Protein AF-A0A1A6HFG8-F1 (afdb_monomer)

Structure (mmCIF, N/CA/C/O backbone):
data_AF-A0A1A6HFG8-F1
#
_entry.id   AF-A0A1A6HFG8-F1
#
loop_
_atom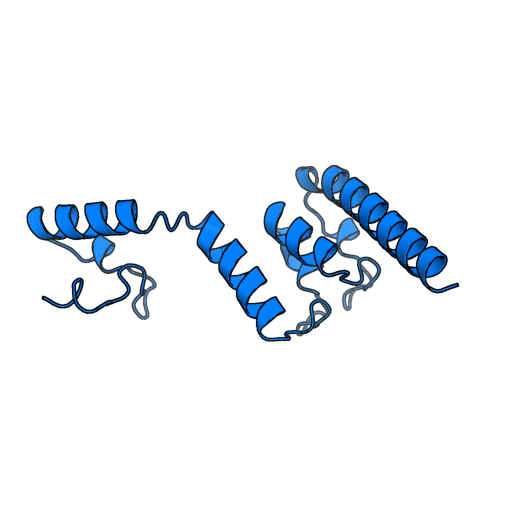_site.group_PDB
_atom_site.id
_atom_site.type_symbol
_atom_site.label_atom_id
_atom_site.label_alt_id
_atom_site.label_comp_id
_atom_site.label_asym_id
_atom_site.label_entity_id
_atom_site.label_seq_id
_atom_site.pdbx_PDB_ins_code
_atom_site.Cartn_x
_atom_site.Cartn_y
_atom_site.Cartn_z
_atom_site.occupancy
_atom_site.B_iso_or_equiv
_atom_site.auth_seq_id
_atom_site.auth_comp_id
_atom_site.auth_asym_id
_atom_site.auth_atom_id
_atom_site.pdbx_PDB_model_num
ATOM 1 N N . PHE A 1 1 ? -37.025 15.166 11.735 1.00 57.53 1 PHE A N 1
ATOM 2 C CA . PHE A 1 1 ? -37.555 13.895 12.287 1.00 57.53 1 PHE A CA 1
ATOM 3 C C . PHE A 1 1 ? -36.819 12.645 11.763 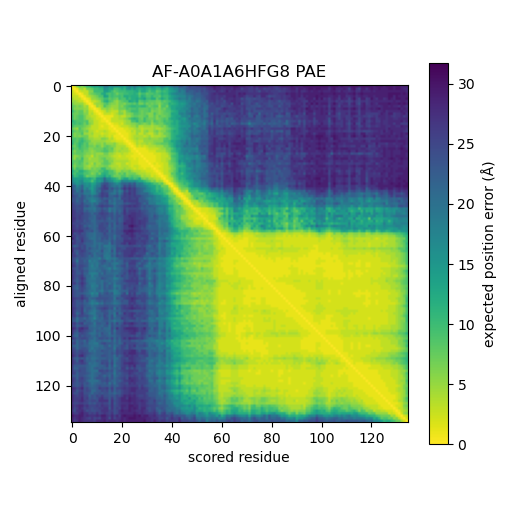1.00 57.53 1 PHE A C 1
ATOM 5 O O . PHE A 1 1 ? -36.884 11.628 12.434 1.00 57.53 1 PHE A O 1
ATOM 12 N N . LEU A 1 2 ? -36.062 12.698 10.649 1.00 52.91 2 LEU A N 1
ATOM 13 C CA . LEU A 1 2 ? -35.234 11.568 10.162 1.00 52.91 2 LEU A CA 1
ATOM 14 C C . LEU A 1 2 ? -33.803 11.542 10.739 1.00 52.91 2 LEU A C 1
ATOM 16 O O . LEU A 1 2 ? -33.298 10.481 11.085 1.00 52.91 2 LEU A O 1
ATOM 20 N N . ILE A 1 3 ? -33.182 12.709 10.930 1.00 53.28 3 ILE A N 1
ATOM 21 C CA . ILE A 1 3 ? -31.821 12.838 11.488 1.00 53.28 3 ILE A CA 1
ATOM 22 C C . ILE A 1 3 ? -31.730 12.249 12.910 1.00 53.28 3 ILE A C 1
ATOM 24 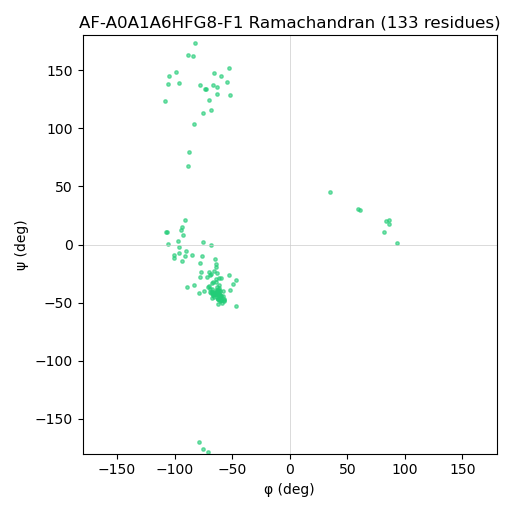O O . ILE A 1 3 ? -30.869 11.424 13.191 1.00 53.28 3 ILE A O 1
ATOM 28 N N . GLY A 1 4 ? -32.699 12.555 13.782 1.00 53.03 4 GLY A N 1
ATOM 29 C CA . GLY A 1 4 ? -32.781 11.991 15.140 1.00 53.03 4 GLY A CA 1
ATOM 30 C C . GLY A 1 4 ? -33.099 10.488 15.215 1.00 53.03 4 GLY A C 1
ATOM 31 O O . GLY A 1 4 ? -33.198 9.951 16.313 1.00 53.03 4 GLY A O 1
ATOM 32 N N . GLN A 1 5 ? -33.283 9.819 14.072 1.00 57.06 5 GLN A N 1
ATOM 33 C CA . GLN A 1 5 ? -33.468 8.367 13.950 1.00 57.06 5 GLN A CA 1
ATOM 34 C C . GLN A 1 5 ? -32.222 7.673 13.360 1.00 57.06 5 GLN A C 1
ATOM 36 O O . GLN A 1 5 ? -32.287 6.498 13.010 1.00 57.06 5 GLN A O 1
ATOM 41 N N . GLY A 1 6 ? -31.087 8.379 13.247 1.00 52.81 6 GLY A N 1
ATOM 42 C CA . GLY A 1 6 ? -29.825 7.822 12.748 1.00 52.81 6 GLY A CA 1
ATOM 43 C C . GLY A 1 6 ? -29.665 7.864 11.226 1.00 52.81 6 GLY A C 1
ATOM 44 O O . GLY A 1 6 ? -28.886 7.090 10.675 1.00 52.81 6 GLY A O 1
ATOM 45 N N . ALA A 1 7 ? -30.402 8.736 10.530 1.00 60.66 7 ALA A N 1
ATOM 46 C CA . ALA A 1 7 ? -30.200 8.944 9.098 1.00 60.66 7 ALA A CA 1
ATOM 47 C C . ALA A 1 7 ? -28.789 9.500 8.821 1.00 60.66 7 ALA A C 1
ATOM 49 O O . ALA A 1 7 ? -28.372 10.482 9.435 1.00 60.66 7 ALA A O 1
ATOM 50 N N . HIS A 1 8 ? -28.063 8.867 7.895 1.00 58.88 8 HIS A N 1
ATOM 51 C CA . HIS A 1 8 ? -26.700 9.251 7.529 1.00 58.88 8 HIS A CA 1
ATOM 52 C C . HIS A 1 8 ? -26.721 10.520 6.664 1.00 58.88 8 HIS A C 1
ATOM 54 O O . HIS A 1 8 ? -27.211 10.493 5.537 1.00 58.88 8 HIS A O 1
ATOM 60 N N . VAL A 1 9 ? -26.195 11.628 7.190 1.00 62.97 9 VAL A N 1
ATOM 61 C CA . VAL A 1 9 ? -26.223 12.948 6.528 1.00 62.97 9 VAL A CA 1
ATOM 62 C C . VAL A 1 9 ? -25.177 13.106 5.421 1.00 62.97 9 VAL A C 1
ATOM 64 O O . VAL A 1 9 ? -25.337 13.973 4.575 1.00 62.97 9 VAL A O 1
ATOM 67 N N . GLY A 1 10 ? -24.163 12.234 5.363 1.00 62.81 10 GLY A N 1
ATOM 68 C CA . GLY A 1 10 ? -23.168 12.200 4.279 1.00 62.81 10 GLY A CA 1
ATOM 69 C C . GLY A 1 10 ? -23.491 11.239 3.125 1.00 62.81 10 GLY A C 1
ATOM 70 O O . GLY A 1 10 ? -22.588 10.841 2.400 1.00 62.81 10 GLY A O 1
ATOM 71 N N . ALA A 1 11 ? -24.729 10.751 3.005 1.00 63.84 11 ALA A N 1
ATOM 72 C CA . ALA A 1 11 ? -25.098 9.871 1.892 1.00 63.84 11 ALA A CA 1
ATOM 73 C C . ALA A 1 11 ? -25.214 10.679 0.591 1.00 63.84 11 ALA A C 1
ATOM 75 O O . ALA A 1 11 ? -25.863 11.714 0.596 1.00 63.84 11 ALA A O 1
ATOM 76 N N . VAL A 1 12 ? -24.636 10.202 -0.511 1.00 64.88 12 VAL A N 1
ATOM 77 C CA . VAL A 1 12 ? -24.706 10.885 -1.814 1.00 64.88 12 VAL A CA 1
ATOM 78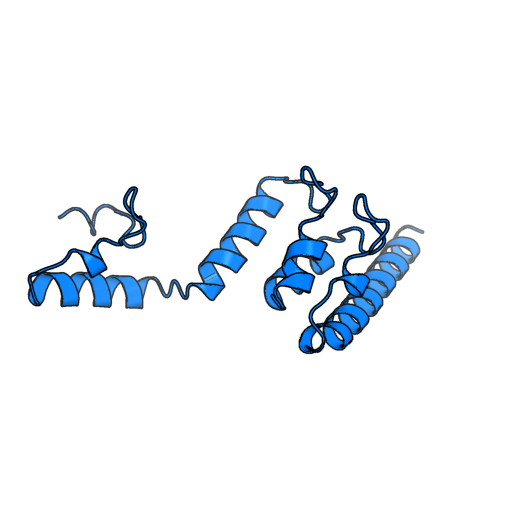 C C . VAL A 1 12 ? -25.777 10.280 -2.721 1.00 64.88 12 VAL A C 1
ATOM 80 O O . VAL A 1 12 ? -26.064 9.080 -2.645 1.00 64.88 12 VAL A O 1
ATOM 83 N N . ASN A 1 13 ? -26.385 11.105 -3.575 1.00 65.69 13 ASN A N 1
ATOM 84 C CA . ASN A 1 13 ? -27.273 10.639 -4.643 1.00 65.69 13 ASN A CA 1
ATOM 85 C C . ASN A 1 13 ? -26.459 10.031 -5.817 1.00 65.69 13 ASN A C 1
ATOM 87 O O . ASN A 1 13 ? -25.237 9.905 -5.752 1.00 65.69 13 ASN A O 1
ATOM 91 N N . SER A 1 14 ? -27.123 9.632 -6.907 1.00 67.12 14 SER A N 1
ATOM 92 C CA . SER A 1 14 ? -26.457 9.068 -8.097 1.00 67.12 14 SER A CA 1
ATOM 93 C C . SER A 1 14 ? -25.526 10.038 -8.834 1.00 67.12 14 SER A C 1
ATOM 95 O O . SER A 1 14 ? -24.706 9.586 -9.627 1.00 67.12 14 SER A O 1
ATOM 97 N N . GLU A 1 15 ? -25.652 11.336 -8.571 1.00 61.50 15 GLU A N 1
ATOM 98 C CA . GLU A 1 15 ? -24.820 12.409 -9.125 1.00 61.50 15 GLU A CA 1
ATOM 99 C C . GLU A 1 15 ? -23.669 12.800 -8.179 1.00 61.50 15 GLU A C 1
ATOM 101 O O . GLU A 1 15 ? -22.777 13.546 -8.569 1.00 61.50 15 GLU A O 1
ATOM 106 N N . GLY A 1 16 ? -23.642 12.254 -6.956 1.00 63.62 16 GLY A N 1
ATOM 107 C CA . GLY A 1 16 ? -22.624 12.558 -5.952 1.00 63.62 16 GLY A CA 1
ATOM 108 C C . GLY A 1 16 ? -22.997 13.679 -4.978 1.00 63.62 16 GLY A C 1
ATOM 109 O O . GLY A 1 16 ? -22.196 13.970 -4.094 1.00 63.62 16 GLY A O 1
ATOM 110 N N . ASP A 1 17 ? -24.193 14.266 -5.083 1.00 69.88 17 ASP A N 1
ATOM 111 C CA . ASP A 1 17 ? -24.609 15.375 -4.219 1.00 69.88 17 ASP A CA 1
ATOM 112 C C . ASP A 1 17 ? -25.034 14.875 -2.836 1.00 69.88 17 ASP A C 1
ATOM 114 O O . ASP A 1 17 ? -25.781 13.892 -2.708 1.00 69.88 17 ASP A O 1
ATOM 118 N N . THR A 1 18 ? -24.605 15.581 -1.794 1.00 74.56 18 THR A N 1
ATOM 119 C CA . THR A 1 18 ? -25.033 15.343 -0.415 1.00 74.56 18 THR A CA 1
ATOM 120 C C . THR A 1 18 ? -26.356 16.059 -0.112 1.00 74.56 18 THR A C 1
ATOM 122 O O . THR A 1 18 ? -26.734 17.013 -0.791 1.00 74.56 18 THR A O 1
ATOM 125 N N . PRO A 1 19 ? -27.074 15.671 0.958 1.00 70.50 19 PRO A N 1
ATOM 126 C CA . PRO A 1 19 ? -28.235 16.404 1.449 1.00 70.50 19 PRO A CA 1
ATOM 127 C C . PRO A 1 19 ? -27.984 17.894 1.704 1.00 70.50 19 PRO A C 1
ATOM 129 O O . PRO A 1 19 ? -28.942 18.659 1.661 1.00 70.50 19 PRO A O 1
ATOM 132 N N . LEU A 1 20 ? -26.735 18.297 1.983 1.00 73.38 20 LEU A N 1
ATOM 133 C CA . LEU A 1 20 ? -26.359 19.700 2.162 1.00 73.38 20 LEU A CA 1
ATOM 134 C C . LEU A 1 20 ? -26.301 20.443 0.823 1.00 73.38 20 LEU A C 1
ATOM 136 O O . LEU A 1 20 ? -26.792 21.561 0.746 1.00 73.38 20 LEU A O 1
ATOM 140 N N . ASP A 1 21 ? -25.786 19.806 -0.230 1.00 70.31 21 ASP A N 1
ATOM 141 C CA . ASP A 1 21 ? -25.669 20.411 -1.566 1.00 70.31 21 ASP A CA 1
ATOM 142 C C . ASP A 1 21 ? -27.037 20.693 -2.214 1.00 70.31 21 ASP A C 1
ATOM 144 O O . ASP A 1 21 ? -27.153 21.543 -3.093 1.00 70.31 21 ASP A O 1
ATOM 148 N N . ILE A 1 22 ? -28.080 19.980 -1.775 1.00 73.19 22 ILE A N 1
ATOM 149 C CA . ILE A 1 22 ? -29.454 20.088 -2.296 1.00 73.19 22 ILE A CA 1
ATOM 150 C C . ILE A 1 22 ? -30.350 20.937 -1.370 1.00 73.19 22 ILE A C 1
ATOM 152 O O . ILE A 1 22 ? -31.493 21.241 -1.715 1.00 73.19 22 ILE A O 1
ATOM 156 N N . ALA A 1 23 ? -29.891 21.306 -0.172 1.00 74.69 23 ALA A N 1
ATOM 157 C CA . ALA A 1 23 ? -30.703 22.094 0.749 1.00 74.69 23 ALA A CA 1
ATOM 158 C C . ALA A 1 23 ? -30.875 23.527 0.214 1.00 74.69 23 ALA A C 1
ATOM 160 O O . ALA A 1 23 ? -29.900 24.210 -0.055 1.00 74.69 23 ALA A O 1
ATOM 161 N N . GLU A 1 24 ? -32.122 23.983 0.061 1.00 72.12 24 GLU A N 1
ATOM 162 C CA . GLU A 1 24 ? -32.433 25.352 -0.400 1.00 72.12 24 GLU A CA 1
ATOM 163 C C . GLU A 1 24 ? -32.823 26.301 0.751 1.00 72.12 24 GLU A C 1
ATOM 165 O O . GLU A 1 24 ? -32.949 27.509 0.562 1.00 72.12 24 GLU A O 1
ATOM 170 N N . GLU A 1 25 ? -33.062 25.758 1.947 1.00 74.19 25 GLU A N 1
ATOM 171 C CA . GLU A 1 25 ? -33.571 26.492 3.110 1.00 74.19 25 GLU A CA 1
ATOM 172 C C . GLU A 1 25 ? -32.469 26.652 4.167 1.00 74.19 25 GLU A C 1
ATOM 174 O O . GLU A 1 25 ? -31.970 25.653 4.691 1.00 74.19 25 GLU A O 1
ATOM 179 N N . GLU A 1 26 ? -32.166 27.895 4.561 1.00 70.75 26 GLU A N 1
ATOM 180 C CA . GLU A 1 26 ? -31.119 28.246 5.547 1.00 70.75 26 GLU A CA 1
ATOM 181 C C . GLU A 1 26 ? -31.248 27.460 6.863 1.00 70.75 26 GLU A C 1
ATOM 183 O O . GLU A 1 26 ? -30.264 26.992 7.433 1.00 70.75 26 GLU A O 1
ATOM 188 N N . ALA A 1 27 ? -32.476 27.247 7.344 1.00 71.19 27 ALA A N 1
ATOM 189 C CA . ALA A 1 27 ? -32.715 26.486 8.570 1.00 71.19 27 ALA A CA 1
ATOM 190 C C . ALA A 1 27 ? -32.401 24.983 8.416 1.00 71.19 27 ALA A C 1
ATOM 192 O O . ALA A 1 27 ? -32.099 24.306 9.400 1.00 71.19 27 ALA A O 1
ATOM 193 N N . MET A 1 28 ? -32.494 24.443 7.195 1.00 67.69 28 MET A N 1
ATOM 194 C CA . MET A 1 28 ? -32.114 23.064 6.884 1.00 67.69 28 MET A CA 1
ATOM 195 C C . MET A 1 28 ? -30.596 22.943 6.750 1.00 67.69 28 MET A C 1
ATOM 197 O O . MET A 1 28 ? -30.023 21.996 7.289 1.00 67.69 28 MET A O 1
ATOM 201 N N . GLU A 1 29 ? -29.951 23.914 6.100 1.00 71.56 29 GLU A N 1
ATOM 202 C CA . GLU A 1 29 ? -28.491 24.005 6.018 1.00 71.56 29 GLU A CA 1
ATOM 203 C C . GLU A 1 29 ? -27.868 24.050 7.415 1.00 71.56 29 GLU A C 1
ATOM 205 O O . GLU A 1 29 ? -27.001 23.236 7.724 1.00 71.56 29 GLU A O 1
ATOM 210 N N . GLU A 1 30 ? -28.369 24.912 8.306 1.00 71.38 30 GLU A N 1
ATOM 211 C CA . GLU A 1 30 ? -27.851 25.049 9.671 1.00 71.38 30 GLU A CA 1
ATOM 212 C C . GLU A 1 30 ? -27.989 23.742 10.475 1.00 71.38 30 GLU A C 1
ATOM 214 O O . GLU A 1 30 ? -27.086 23.356 11.223 1.00 71.38 30 GLU A O 1
ATOM 219 N N . LEU A 1 31 ? -29.096 23.010 10.310 1.00 68.81 31 LEU A N 1
ATOM 220 C CA . LEU A 1 31 ? -29.297 21.712 10.962 1.00 68.81 31 LEU A CA 1
ATOM 221 C C . LEU A 1 31 ? -28.360 20.632 10.414 1.00 68.81 31 LEU A C 1
ATOM 223 O O . LEU A 1 31 ? -27.816 19.849 11.194 1.00 68.81 31 LEU A O 1
ATOM 227 N N . LEU A 1 32 ? -28.161 20.585 9.097 1.00 66.31 32 LEU A N 1
ATOM 228 C CA . LEU A 1 32 ? -27.246 19.639 8.462 1.00 66.31 32 LEU A CA 1
ATOM 229 C C . LEU A 1 32 ? -25.800 19.948 8.843 1.00 66.31 32 LEU A C 1
ATOM 231 O O . LEU A 1 32 ? -25.067 19.045 9.227 1.00 66.31 32 LEU A O 1
ATOM 235 N N . GLN A 1 33 ? -25.410 21.218 8.839 1.00 65.06 33 GLN A N 1
ATOM 236 C CA . GLN A 1 33 ? -24.059 21.659 9.164 1.00 65.06 33 GLN A CA 1
ATOM 237 C C . GLN A 1 33 ? -23.724 21.433 10.644 1.00 65.06 33 GLN A C 1
ATOM 239 O O . GLN A 1 33 ? -22.630 20.974 10.965 1.00 65.06 33 GLN A O 1
ATOM 244 N N . ASN A 1 34 ? -24.678 21.649 11.556 1.00 64.38 34 ASN A N 1
ATOM 245 C CA . ASN A 1 34 ? -24.517 21.316 12.974 1.00 64.38 34 ASN A CA 1
ATOM 246 C C . ASN A 1 34 ? -24.360 19.807 13.223 1.00 64.38 34 ASN A C 1
ATOM 248 O O . ASN A 1 34 ? -23.650 19.412 14.148 1.00 64.38 34 ASN A O 1
ATOM 252 N N . GLU A 1 35 ? -24.990 18.961 12.408 1.00 62.50 35 GLU A N 1
ATOM 253 C CA . GLU A 1 35 ? -24.870 17.503 12.513 1.00 62.50 35 GLU A CA 1
ATOM 254 C C . GLU A 1 35 ? -23.614 16.961 11.812 1.00 62.50 35 GLU A C 1
ATOM 256 O O . GLU A 1 35 ? -22.964 16.073 12.356 1.00 62.50 35 GLU A O 1
ATOM 261 N N . VAL A 1 36 ? -23.191 17.558 10.692 1.00 58.88 36 VAL A N 1
ATOM 262 C CA . VAL A 1 36 ? -21.882 17.322 10.050 1.00 58.88 36 VAL A CA 1
ATOM 263 C C . VAL A 1 36 ? -20.744 17.677 11.014 1.00 58.88 36 VAL A C 1
ATOM 265 O O . VAL A 1 36 ? -19.836 16.873 11.212 1.00 58.88 36 VAL A O 1
ATOM 268 N N . ASN A 1 37 ? -20.849 18.816 11.707 1.00 57.12 37 ASN A N 1
ATOM 269 C CA . ASN A 1 37 ? -19.910 19.237 12.753 1.00 57.12 37 ASN A CA 1
ATOM 270 C C . ASN A 1 37 ? -19.985 18.362 14.021 1.00 57.12 37 ASN A C 1
ATOM 272 O O . ASN A 1 37 ? -19.017 18.269 14.766 1.00 57.12 37 ASN A O 1
ATOM 276 N N . ARG A 1 38 ? -21.124 17.708 14.299 1.00 55.03 38 ARG A N 1
ATOM 277 C CA . ARG A 1 38 ? -21.242 16.709 15.382 1.00 55.03 38 ARG A CA 1
ATOM 278 C C . ARG A 1 38 ? -20.656 15.353 15.006 1.00 55.03 38 ARG A C 1
ATOM 280 O O . ARG A 1 38 ? -20.275 14.599 15.900 1.00 55.03 38 ARG A O 1
ATOM 287 N N . GLN A 1 39 ? -20.654 15.022 13.718 1.00 53.66 39 GLN A N 1
ATOM 288 C CA . GLN A 1 39 ? -20.145 13.761 13.187 1.00 53.66 39 GLN A CA 1
ATOM 289 C C . GLN A 1 39 ? -18.666 13.823 12.792 1.00 53.66 39 GLN A C 1
ATOM 291 O O . GLN A 1 39 ? -18.113 12.756 12.534 1.00 53.66 39 GLN A O 1
ATOM 296 N N . ASP A 1 40 ? -18.032 15.007 12.770 1.00 47.53 40 ASP A N 1
ATOM 297 C CA . ASP A 1 40 ? -16.608 15.227 12.444 1.00 47.53 40 ASP A CA 1
ATOM 298 C C . ASP A 1 40 ? -16.100 14.264 11.357 1.00 47.53 40 ASP A C 1
ATOM 300 O O . ASP A 1 40 ? -15.040 13.638 11.445 1.00 47.53 40 ASP A O 1
ATOM 304 N N . PHE A 1 41 ? -16.900 14.105 10.306 1.00 51.31 41 PHE A N 1
ATOM 305 C CA . PHE A 1 41 ? -16.578 13.250 9.177 1.00 51.31 41 PHE A CA 1
ATOM 306 C C . PHE A 1 41 ? -15.789 14.104 8.184 1.00 51.31 41 PHE A C 1
ATOM 308 O O . PHE A 1 41 ? -16.256 14.457 7.110 1.00 51.31 41 PHE A O 1
ATOM 315 N N . ASN A 1 42 ? -14.572 14.488 8.589 1.00 46.38 42 ASN A N 1
ATOM 316 C CA . ASN A 1 42 ? -13.565 14.969 7.649 1.00 46.38 42 ASN A CA 1
ATOM 317 C C . ASN A 1 42 ? -13.458 13.922 6.534 1.00 46.38 42 ASN A C 1
ATOM 319 O O . ASN A 1 42 ? -13.230 12.756 6.850 1.00 46.38 42 ASN A O 1
ATOM 323 N N . ASP A 1 43 ? -13.556 14.302 5.260 1.00 47.38 43 ASP A N 1
ATOM 324 C CA . ASP A 1 43 ? -13.368 13.396 4.108 1.00 47.38 43 ASP A CA 1
ATOM 325 C C . ASP A 1 43 ? -12.106 12.517 4.239 1.00 47.38 43 ASP A C 1
ATOM 327 O O . ASP A 1 43 ? -12.081 11.348 3.847 1.00 47.38 43 ASP A O 1
ATOM 331 N N . TYR A 1 44 ? -11.077 13.045 4.909 1.00 43.31 44 TYR A N 1
ATOM 332 C CA . TYR A 1 44 ? -9.885 12.306 5.325 1.00 43.31 44 TYR A CA 1
ATOM 333 C C . TYR A 1 44 ? -10.184 11.141 6.282 1.00 43.31 44 TYR A C 1
ATOM 335 O O . TYR A 1 44 ? -9.712 10.027 6.067 1.00 43.31 44 TYR A O 1
ATOM 343 N N . LEU A 1 45 ? -10.983 11.358 7.328 1.00 44.44 45 LEU A N 1
ATOM 344 C CA . LEU A 1 45 ? -11.400 10.316 8.267 1.00 44.44 45 LEU A CA 1
ATOM 345 C C . LEU A 1 45 ? -12.313 9.282 7.607 1.00 44.44 45 LEU A C 1
ATOM 347 O O . LEU A 1 45 ? -12.214 8.117 7.977 1.00 44.44 45 LEU A O 1
ATOM 351 N N . ILE A 1 46 ? -13.138 9.653 6.620 1.00 53.56 46 ILE A N 1
ATOM 352 C CA . ILE A 1 46 ? -13.984 8.695 5.881 1.00 53.56 46 ILE A CA 1
ATOM 353 C C . ILE A 1 46 ? -13.119 7.692 5.138 1.00 53.56 46 ILE A C 1
ATOM 355 O O . ILE A 1 46 ? -13.302 6.489 5.304 1.00 53.56 46 ILE A O 1
ATOM 359 N N . GLN A 1 47 ? -12.145 8.172 4.362 1.00 51.25 47 GLN A N 1
ATOM 360 C CA . GLN A 1 47 ? -11.258 7.295 3.604 1.00 51.25 47 GLN A CA 1
ATOM 361 C C . GLN A 1 47 ? -10.443 6.398 4.548 1.00 51.25 47 GLN A C 1
ATOM 363 O O . GLN A 1 47 ? -10.336 5.189 4.336 1.00 51.25 47 GLN A O 1
ATOM 368 N N . CYS A 1 48 ? -9.927 6.963 5.642 1.00 53.28 48 CYS A N 1
ATOM 369 C CA . CYS A 1 48 ? -9.147 6.220 6.632 1.00 53.28 48 CYS A CA 1
ATOM 370 C C . CYS A 1 48 ? -9.988 5.190 7.390 1.00 53.28 48 CYS A C 1
ATOM 372 O O . CYS A 1 48 ? -9.539 4.066 7.618 1.00 53.28 48 CYS A O 1
ATOM 374 N N . ASN A 1 49 ? -11.218 5.547 7.758 1.00 57.66 49 ASN A N 1
ATOM 375 C CA . ASN A 1 49 ? -12.156 4.637 8.399 1.00 57.66 49 ASN A CA 1
ATOM 376 C C . ASN A 1 49 ? -12.619 3.563 7.424 1.00 57.66 49 ASN A C 1
ATOM 378 O O . ASN A 1 49 ? -12.694 2.415 7.831 1.00 57.66 49 ASN A O 1
ATOM 382 N N . PHE A 1 50 ? -12.839 3.884 6.149 1.00 58.06 50 PHE A N 1
ATOM 383 C CA . PHE A 1 50 ? -13.181 2.908 5.119 1.00 58.06 50 PHE A CA 1
ATOM 384 C C . PHE A 1 50 ? -12.077 1.858 4.954 1.00 58.06 50 PHE A C 1
ATOM 386 O O . PHE A 1 50 ? -12.363 0.667 5.039 1.00 58.06 50 PHE A O 1
ATOM 393 N N . PHE A 1 51 ? -10.807 2.267 4.839 1.00 58.56 51 PHE A N 1
ATOM 394 C CA . PHE A 1 51 ? -9.686 1.318 4.801 1.00 58.56 51 PHE A CA 1
ATOM 395 C C . PHE A 1 51 ? -9.583 0.483 6.085 1.00 58.56 51 PHE A C 1
ATOM 397 O O . PHE A 1 51 ? -9.394 -0.731 6.013 1.00 58.56 51 PHE A O 1
ATOM 404 N N . ARG A 1 52 ? -9.763 1.090 7.264 1.00 58.84 52 ARG A N 1
ATOM 405 C CA . ARG A 1 52 ? -9.757 0.356 8.543 1.00 58.84 52 ARG A CA 1
ATOM 406 C 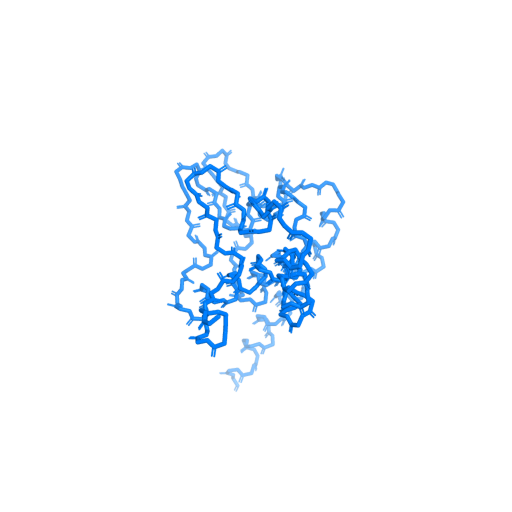C . ARG A 1 52 ? -10.922 -0.634 8.653 1.00 58.84 52 ARG A C 1
ATOM 408 O O . ARG A 1 52 ? -10.705 -1.759 9.093 1.00 58.84 52 ARG A O 1
ATOM 415 N N . LEU A 1 53 ? -12.121 -0.247 8.222 1.00 54.09 53 LEU A N 1
ATOM 416 C CA . LEU A 1 53 ? -13.324 -1.083 8.198 1.00 54.09 53 LEU A CA 1
ATOM 417 C C . LEU A 1 53 ? -13.177 -2.252 7.222 1.00 54.09 53 LEU A C 1
ATOM 419 O O . LEU A 1 53 ? -13.533 -3.373 7.572 1.00 54.09 53 LEU A O 1
ATOM 423 N N . LEU A 1 54 ? -12.612 -2.021 6.034 1.00 60.59 54 LEU A N 1
ATOM 424 C CA . LEU A 1 54 ? -12.337 -3.080 5.061 1.00 60.59 54 LEU A CA 1
ATOM 425 C C . LEU A 1 54 ? -11.353 -4.109 5.619 1.00 60.59 54 LEU A C 1
ATOM 427 O O . LEU A 1 54 ? -11.603 -5.311 5.551 1.00 60.59 54 LEU A O 1
ATOM 431 N N . ILE A 1 55 ? -10.264 -3.654 6.236 1.00 61.84 55 ILE A N 1
ATOM 432 C CA . ILE A 1 55 ? -9.273 -4.562 6.819 1.00 61.84 55 ILE A CA 1
ATOM 433 C C . ILE A 1 55 ? -9.872 -5.336 8.004 1.00 61.84 55 ILE A C 1
ATOM 435 O O . ILE A 1 55 ? -9.684 -6.547 8.107 1.00 61.84 55 ILE A O 1
ATOM 439 N N . GLN A 1 56 ? -10.667 -4.684 8.859 1.00 62.03 56 GLN A N 1
ATOM 440 C CA . GLN A 1 56 ? -11.396 -5.354 9.946 1.00 62.03 56 GLN A CA 1
ATOM 441 C C . GLN A 1 56 ? -12.438 -6.360 9.439 1.00 62.03 56 GLN A C 1
ATOM 443 O O . GLN A 1 56 ? -12.691 -7.364 10.103 1.00 62.03 56 GLN A O 1
ATOM 448 N N . ALA A 1 57 ? -13.008 -6.127 8.257 1.00 56.25 57 ALA A N 1
ATOM 449 C CA . ALA A 1 57 ? -13.894 -7.064 7.576 1.00 56.25 57 ALA A CA 1
ATOM 450 C C . ALA A 1 57 ? -13.147 -8.247 6.922 1.00 56.25 57 ALA A C 1
ATOM 452 O O . ALA A 1 57 ? -13.785 -9.103 6.312 1.00 56.25 57 ALA A O 1
ATOM 453 N N . GLY A 1 58 ? -11.818 -8.325 7.065 1.00 61.69 58 GLY A N 1
ATOM 454 C CA . GLY A 1 58 ? -10.996 -9.429 6.569 1.00 61.69 58 GLY A CA 1
ATOM 455 C C . GLY A 1 58 ? -10.604 -9.307 5.098 1.00 61.69 58 GLY A C 1
ATOM 456 O O . GLY A 1 58 ? -10.273 -10.319 4.480 1.00 61.69 58 GLY A O 1
ATOM 457 N N . TYR A 1 59 ? -10.655 -8.102 4.522 1.00 71.56 59 TYR A N 1
ATOM 458 C CA . TYR A 1 59 ? -10.172 -7.887 3.159 1.00 71.56 59 TYR A CA 1
ATOM 459 C C . TYR A 1 59 ? -8.656 -8.075 3.074 1.00 71.56 59 TYR A C 1
ATOM 461 O O . TYR A 1 59 ? -7.898 -7.589 3.915 1.00 71.56 59 TYR A O 1
ATOM 469 N N . ASP A 1 60 ? -8.222 -8.759 2.016 1.00 81.69 60 ASP A N 1
ATOM 470 C CA . ASP A 1 60 ? -6.811 -8.949 1.704 1.00 81.69 60 ASP A CA 1
ATOM 471 C C . ASP A 1 60 ? -6.172 -7.616 1.281 1.00 81.69 60 ASP A C 1
ATOM 473 O O . ASP A 1 60 ? -6.523 -7.036 0.250 1.00 81.69 60 ASP A O 1
ATOM 477 N N . VAL A 1 61 ? -5.209 -7.139 2.075 1.00 87.00 61 VAL A N 1
ATOM 478 C CA . VAL A 1 61 ? -4.448 -5.900 1.827 1.00 87.00 61 VAL A CA 1
ATOM 479 C C . VAL A 1 61 ? -3.577 -5.963 0.567 1.00 87.00 61 VAL A C 1
ATOM 481 O O . VAL A 1 61 ? -3.095 -4.931 0.105 1.00 87.00 61 VAL A O 1
ATOM 484 N N . ASN A 1 62 ? -3.395 -7.157 0.002 1.00 90.00 62 ASN A N 1
ATOM 485 C CA . ASN A 1 62 ? -2.568 -7.427 -1.171 1.00 90.00 62 ASN A CA 1
ATOM 486 C C . ASN A 1 62 ? -3.387 -7.714 -2.435 1.00 90.00 62 ASN A C 1
ATOM 488 O O . ASN A 1 62 ? -2.828 -8.151 -3.446 1.00 90.00 62 ASN A O 1
ATOM 492 N N . ILE A 1 63 ? -4.704 -7.484 -2.399 1.00 89.81 63 ILE A N 1
ATOM 493 C CA . ILE A 1 63 ? -5.565 -7.689 -3.564 1.00 89.81 63 ILE A CA 1
ATOM 494 C C . ILE A 1 63 ? -5.047 -6.896 -4.767 1.00 89.81 63 ILE A C 1
ATOM 496 O O . ILE A 1 63 ? -4.601 -5.761 -4.626 1.00 89.81 63 ILE A O 1
ATOM 500 N N . LYS A 1 64 ? -5.099 -7.500 -5.953 1.00 88.69 64 LYS A N 1
ATOM 501 C CA . LYS A 1 64 ? -4.717 -6.848 -7.205 1.00 88.69 64 LYS A CA 1
ATOM 502 C C . LYS A 1 64 ? -5.946 -6.497 -8.026 1.00 88.69 64 LYS A C 1
ATOM 504 O O . LYS A 1 64 ? -6.851 -7.322 -8.155 1.00 88.69 64 LYS A O 1
ATOM 509 N N . ASP A 1 65 ? -5.947 -5.309 -8.613 1.00 87.50 65 ASP A N 1
ATOM 510 C CA . ASP A 1 65 ? -6.925 -4.935 -9.631 1.00 87.50 65 ASP A CA 1
ATOM 511 C C . ASP A 1 65 ? -6.581 -5.525 -11.016 1.00 87.50 65 ASP A C 1
ATOM 513 O O . ASP A 1 65 ? -5.688 -6.370 -11.171 1.00 87.50 65 ASP A O 1
ATOM 517 N N . TYR A 1 66 ? -7.299 -5.076 -12.050 1.00 90.88 66 TYR A N 1
ATOM 518 C CA . TYR A 1 66 ? -7.080 -5.521 -13.424 1.00 90.88 66 TYR A CA 1
ATOM 519 C C . TYR A 1 66 ? -5.705 -5.156 -13.982 1.00 90.88 66 TYR A C 1
ATOM 521 O O . TYR A 1 66 ? -5.236 -5.876 -14.861 1.00 90.88 66 TYR A O 1
ATOM 529 N N . ASP A 1 67 ? -5.033 -4.129 -13.476 1.00 90.44 67 ASP A N 1
ATOM 530 C CA . ASP A 1 67 ? -3.692 -3.721 -13.904 1.00 90.44 67 ASP A CA 1
ATOM 531 C C . ASP A 1 67 ? -2.592 -4.273 -12.987 1.00 90.44 67 ASP A C 1
ATOM 533 O O . ASP A 1 67 ? -1.393 -4.070 -13.202 1.00 90.44 67 ASP A O 1
ATOM 537 N N . GLY A 1 68 ? -2.986 -5.076 -11.999 1.00 92.19 68 GLY A N 1
ATOM 538 C CA . GLY A 1 68 ? -2.085 -5.671 -11.028 1.00 92.1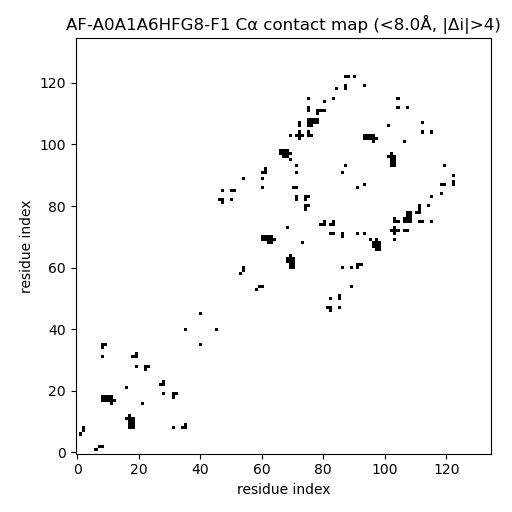9 68 GLY A CA 1
ATOM 539 C C . GLY A 1 68 ? -1.724 -4.726 -9.885 1.00 92.19 68 GLY A C 1
ATOM 540 O O . GLY A 1 68 ? -0.809 -5.050 -9.128 1.00 92.19 68 GLY A O 1
ATOM 541 N N . TRP A 1 69 ? -2.403 -3.586 -9.762 1.00 92.19 69 TRP A N 1
ATOM 542 C CA . TRP A 1 69 ? -2.176 -2.634 -8.687 1.00 92.19 69 TRP A CA 1
ATOM 543 C C . TRP A 1 69 ? -2.729 -3.178 -7.383 1.00 92.19 69 TRP A C 1
ATOM 545 O O . TRP A 1 69 ? -3.856 -3.665 -7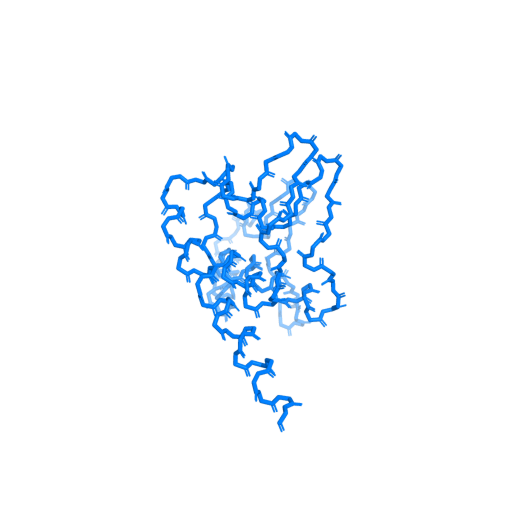.317 1.00 92.19 69 TRP A O 1
ATOM 555 N N . THR A 1 70 ? -1.920 -3.058 -6.338 1.00 94.06 70 THR A N 1
ATOM 556 C CA . THR A 1 70 ? -2.365 -3.276 -4.961 1.00 94.06 70 THR A CA 1
ATOM 557 C C . THR A 1 70 ? -2.914 -1.976 -4.372 1.00 94.06 70 THR A C 1
ATOM 559 O O . THR A 1 70 ? -2.590 -0.895 -4.878 1.00 94.06 70 THR A O 1
ATOM 562 N N . PRO A 1 71 ? -3.673 -2.027 -3.262 1.00 91.69 71 PRO A N 1
ATOM 563 C CA . PRO A 1 71 ? -4.052 -0.828 -2.521 1.00 91.69 71 PRO A CA 1
ATOM 564 C C . PRO A 1 71 ? -2.868 0.098 -2.212 1.00 91.69 71 PRO A C 1
ATOM 566 O O . PRO A 1 71 ? -3.025 1.317 -2.242 1.00 91.69 71 PRO A O 1
ATOM 569 N N . LEU A 1 72 ? -1.672 -0.462 -1.978 1.00 95.00 72 LEU A N 1
ATOM 570 C CA . LEU A 1 72 ? -0.468 0.327 -1.722 1.00 95.00 72 LEU A CA 1
ATOM 571 C C . LEU A 1 72 ? 0.022 1.074 -2.971 1.00 95.00 72 LEU A C 1
ATOM 573 O O . LEU A 1 72 ? 0.448 2.214 -2.834 1.00 95.00 72 LEU A O 1
ATOM 577 N N . HIS A 1 73 ? -0.093 0.496 -4.175 1.00 95.50 73 HIS A N 1
ATOM 578 C CA . HIS A 1 73 ? 0.213 1.222 -5.418 1.00 95.50 73 HIS A CA 1
ATOM 579 C C . HIS A 1 73 ? -0.684 2.450 -5.560 1.00 95.50 73 HIS A C 1
ATOM 581 O O . HIS A 1 73 ? -0.192 3.545 -5.806 1.00 95.50 73 HIS A O 1
ATOM 587 N N . ALA A 1 74 ? -1.994 2.279 -5.354 1.00 90.19 74 ALA A N 1
ATOM 588 C CA . ALA A 1 74 ? -2.942 3.382 -5.438 1.00 90.19 74 ALA A CA 1
ATOM 589 C C . ALA A 1 74 ? -2.651 4.458 -4.379 1.00 90.19 74 ALA A C 1
ATOM 591 O O . ALA A 1 74 ? -2.602 5.642 -4.701 1.00 90.19 74 ALA A O 1
ATOM 592 N N . ALA A 1 75 ? -2.419 4.063 -3.125 1.00 90.38 75 ALA A N 1
ATOM 593 C CA . ALA A 1 75 ? -2.129 5.007 -2.050 1.00 90.38 75 ALA A CA 1
ATOM 594 C C . ALA A 1 75 ? -0.821 5.784 -2.288 1.00 90.38 75 ALA A C 1
ATOM 596 O O . ALA A 1 75 ? -0.802 7.001 -2.109 1.00 90.38 75 ALA A O 1
ATOM 597 N N . ALA A 1 76 ? 0.236 5.103 -2.740 1.00 95.38 76 ALA A N 1
ATOM 598 C CA . ALA A 1 76 ? 1.522 5.715 -3.059 1.00 95.38 76 ALA A CA 1
ATOM 599 C C . ALA A 1 76 ? 1.424 6.670 -4.257 1.00 95.38 76 ALA A C 1
ATOM 601 O O . ALA A 1 76 ? 1.915 7.793 -4.187 1.00 95.38 76 ALA A O 1
ATOM 602 N N . HIS A 1 77 ? 0.743 6.253 -5.326 1.00 93.81 77 HIS A N 1
ATOM 603 C CA . HIS A 1 77 ? 0.585 7.049 -6.542 1.00 93.81 77 HIS A CA 1
ATOM 604 C C . HIS A 1 77 ? -0.190 8.351 -6.316 1.00 93.81 77 HIS A C 1
ATOM 606 O O . HIS A 1 77 ? 0.133 9.377 -6.901 1.00 93.81 77 HIS A O 1
ATOM 612 N N . TRP A 1 78 ? -1.204 8.321 -5.447 1.00 87.25 78 TRP A N 1
ATOM 613 C CA . TRP A 1 78 ? -2.028 9.490 -5.124 1.00 87.25 78 TRP A CA 1
ATOM 614 C C . TRP A 1 78 ? -1.557 10.255 -3.873 1.00 87.25 78 TRP A C 1
ATOM 616 O O . TRP A 1 78 ? -2.325 11.064 -3.339 1.00 87.25 78 TRP A O 1
ATOM 626 N N . GLY A 1 79 ? -0.354 9.966 -3.359 1.00 89.06 79 GLY A N 1
ATOM 627 C CA . GLY A 1 79 ? 0.231 10.662 -2.205 1.00 89.06 79 GLY A CA 1
ATOM 628 C C . GLY A 1 79 ? -0.584 10.538 -0.909 1.00 89.06 79 GLY A C 1
ATOM 629 O O . GLY A 1 79 ? -0.611 11.450 -0.084 1.00 89.06 79 GLY A O 1
ATOM 630 N N . LYS A 1 80 ? -1.319 9.437 -0.713 1.00 88.06 80 LYS A N 1
ATOM 631 C CA . LYS A 1 80 ? -2.205 9.247 0.448 1.00 88.06 80 LYS A CA 1
ATOM 632 C C . LYS A 1 80 ? -1.448 8.641 1.630 1.00 88.06 80 LYS A C 1
ATOM 634 O O . LYS A 1 80 ? -1.579 7.452 1.913 1.00 88.06 80 LYS A O 1
ATOM 639 N N . GLU A 1 81 ? -0.706 9.478 2.356 1.00 90.62 81 GLU A N 1
ATOM 640 C CA . GLU A 1 81 ? 0.132 9.085 3.508 1.00 90.62 81 GLU A CA 1
ATOM 641 C C . GLU A 1 81 ? -0.572 8.169 4.511 1.00 90.62 81 GLU A C 1
ATOM 643 O O . GLU A 1 81 ? -0.083 7.086 4.832 1.00 90.62 81 GLU A O 1
ATOM 648 N N . GLU A 1 82 ? -1.748 8.568 4.987 1.00 85.50 82 GLU A N 1
ATOM 649 C CA . GLU A 1 82 ? -2.463 7.811 6.014 1.00 85.50 82 GLU A CA 1
ATOM 650 C C . GLU A 1 82 ? -2.966 6.456 5.488 1.00 85.50 82 GLU A C 1
ATOM 652 O O . GLU A 1 82 ? -2.942 5.464 6.219 1.00 85.50 82 GLU A O 1
ATOM 657 N N . ALA A 1 83 ? -3.341 6.369 4.206 1.00 85.75 83 ALA A N 1
ATOM 658 C CA . ALA A 1 83 ? -3.688 5.096 3.577 1.00 85.75 83 ALA A CA 1
ATOM 659 C C . ALA A 1 83 ? -2.456 4.179 3.469 1.00 85.75 83 ALA A C 1
ATOM 661 O O . ALA A 1 83 ? -2.542 3.004 3.831 1.00 85.75 83 ALA A O 1
ATOM 662 N N . CYS A 1 84 ? -1.297 4.715 3.067 1.00 91.75 84 CYS A N 1
ATOM 663 C CA . CYS A 1 84 ? -0.027 3.981 3.068 1.00 91.75 84 CYS A CA 1
ATOM 664 C C . CYS A 1 84 ? 0.308 3.449 4.466 1.00 91.75 84 CYS A C 1
ATOM 666 O O . CYS A 1 84 ? 0.618 2.268 4.621 1.00 91.75 84 CYS A O 1
ATOM 668 N N . ARG A 1 85 ? 0.179 4.289 5.498 1.00 90.81 85 ARG A N 1
ATOM 669 C CA . ARG A 1 85 ? 0.428 3.898 6.888 1.00 90.81 85 ARG A CA 1
ATOM 670 C C . ARG A 1 85 ? -0.471 2.749 7.328 1.00 90.81 85 ARG A C 1
ATOM 672 O O . ARG A 1 85 ? 0.032 1.745 7.822 1.00 90.81 85 ARG A O 1
ATOM 679 N N . ILE A 1 86 ? -1.783 2.868 7.111 1.00 86.50 86 ILE A N 1
ATOM 680 C CA . ILE A 1 86 ? -2.759 1.832 7.479 1.00 86.50 86 ILE A CA 1
ATOM 681 C C . ILE A 1 86 ? -2.424 0.501 6.792 1.00 86.50 86 ILE A C 1
ATOM 683 O O . ILE A 1 86 ? -2.450 -0.544 7.441 1.00 86.50 86 ILE A O 1
ATOM 687 N N . LEU A 1 87 ? -2.089 0.519 5.501 1.00 89.12 87 LEU A N 1
ATOM 688 C CA . LEU A 1 87 ? -1.748 -0.693 4.752 1.00 89.12 87 LEU A CA 1
ATOM 689 C C . LEU A 1 87 ? -0.454 -1.341 5.262 1.00 89.12 87 LEU A C 1
ATOM 691 O O . LEU A 1 87 ? -0.387 -2.563 5.419 1.00 89.12 87 LEU A O 1
ATOM 695 N N . VAL A 1 88 ? 0.573 -0.540 5.554 1.00 91.81 88 VAL A N 1
ATOM 696 C CA . VAL A 1 88 ? 1.858 -1.041 6.060 1.00 91.81 88 VAL A CA 1
ATOM 697 C C . VAL A 1 88 ? 1.734 -1.593 7.480 1.00 91.81 88 VAL A C 1
ATOM 699 O O . VAL A 1 88 ? 2.285 -2.666 7.748 1.00 91.81 88 VAL A O 1
ATOM 702 N N . ASP A 1 89 ? 0.977 -0.923 8.354 1.00 88.38 89 ASP A N 1
ATOM 703 C CA . ASP A 1 89 ? 0.681 -1.377 9.721 1.00 88.38 89 ASP A CA 1
ATOM 704 C C . ASP A 1 89 ? -0.042 -2.737 9.719 1.00 88.38 89 ASP A C 1
ATOM 706 O O . ASP A 1 89 ? 0.145 -3.549 10.624 1.00 88.38 89 ASP A O 1
ATOM 710 N N . ASN A 1 90 ? -0.805 -3.027 8.660 1.00 86.94 90 ASN A N 1
ATOM 711 C CA . ASN A 1 90 ? -1.452 -4.321 8.426 1.00 86.94 90 ASN A CA 1
ATOM 712 C C . ASN A 1 90 ? -0.598 -5.298 7.599 1.00 86.94 90 ASN A C 1
ATOM 714 O O . ASN A 1 90 ? -1.109 -6.263 7.037 1.00 86.94 90 ASN A O 1
ATOM 718 N N . LEU A 1 91 ? 0.718 -5.078 7.563 1.00 90.25 91 LEU A N 1
ATOM 719 C CA . LEU A 1 91 ? 1.718 -5.982 6.996 1.00 90.25 91 LEU A CA 1
ATOM 720 C C . LEU A 1 91 ? 1.535 -6.303 5.502 1.00 90.25 91 LEU A C 1
ATOM 722 O O . LEU A 1 91 ? 1.954 -7.383 5.071 1.00 90.25 91 LEU A O 1
ATOM 726 N N . CYS A 1 92 ? 0.980 -5.370 4.713 1.00 92.12 92 CYS A N 1
ATOM 727 C CA . CYS A 1 92 ? 0.918 -5.518 3.255 1.00 92.12 92 CYS A CA 1
ATOM 728 C C . CYS A 1 92 ? 2.298 -5.819 2.643 1.00 92.12 92 CYS A C 1
ATOM 730 O O . CYS A 1 92 ? 3.347 -5.464 3.193 1.00 92.12 92 CYS A O 1
ATOM 732 N N . ASP A 1 93 ? 2.299 -6.513 1.511 1.00 94.62 93 ASP A N 1
ATOM 733 C CA . ASP A 1 93 ? 3.505 -6.839 0.769 1.00 94.62 93 ASP A CA 1
ATOM 734 C C . ASP A 1 93 ? 3.901 -5.659 -0.125 1.00 94.62 93 ASP A C 1
ATOM 736 O O . ASP A 1 93 ? 3.301 -5.388 -1.167 1.00 94.62 93 ASP A O 1
ATOM 740 N N . MET A 1 94 ? 4.925 -4.938 0.331 1.00 95.25 94 MET A N 1
ATOM 741 C CA . MET A 1 94 ? 5.442 -3.741 -0.325 1.00 95.25 94 MET A CA 1
ATOM 742 C C . MET A 1 94 ? 6.293 -4.053 -1.569 1.00 95.25 94 MET A C 1
ATOM 744 O O . MET A 1 94 ? 6.596 -3.138 -2.327 1.00 95.25 94 MET A O 1
ATOM 748 N N . GLU A 1 95 ? 6.645 -5.324 -1.800 1.00 96.06 95 GLU A N 1
ATOM 749 C CA . GLU A 1 95 ? 7.477 -5.768 -2.931 1.00 96.06 95 GLU A CA 1
ATOM 750 C C . GLU A 1 95 ? 6.641 -6.269 -4.119 1.00 96.06 95 GLU A C 1
ATOM 752 O O . GLU A 1 95 ? 7.176 -6.668 -5.158 1.00 96.06 95 GLU A O 1
ATOM 757 N N . MET A 1 96 ? 5.311 -6.291 -3.984 1.00 96.25 96 MET A N 1
ATOM 758 C CA . MET A 1 96 ? 4.434 -6.710 -5.071 1.00 96.25 96 MET A CA 1
ATOM 759 C C . MET A 1 96 ? 4.558 -5.757 -6.252 1.00 96.25 96 MET A C 1
ATOM 761 O O . MET A 1 96 ? 4.489 -4.543 -6.093 1.00 96.25 96 MET A O 1
ATOM 765 N N . VAL A 1 97 ? 4.644 -6.338 -7.446 1.00 97.75 97 VAL A N 1
ATOM 766 C CA . VAL A 1 97 ? 4.689 -5.586 -8.700 1.00 97.75 97 VAL A CA 1
ATOM 767 C C . VAL A 1 97 ? 3.364 -5.640 -9.458 1.00 97.75 97 VAL A C 1
ATOM 769 O O . VAL A 1 97 ? 2.674 -6.672 -9.459 1.00 97.75 97 VAL A O 1
ATOM 772 N N . ASN A 1 98 ? 3.021 -4.544 -10.130 1.00 95.38 98 ASN A N 1
ATOM 773 C CA . ASN A 1 98 ? 1.924 -4.482 -11.093 1.00 95.38 98 ASN A CA 1
ATOM 774 C C . ASN A 1 98 ? 2.262 -5.249 -12.392 1.00 95.38 98 ASN A C 1
ATOM 776 O O . ASN A 1 98 ? 3.332 -5.850 -12.528 1.00 95.38 98 ASN A O 1
ATOM 780 N N . LYS A 1 99 ? 1.354 -5.256 -13.378 1.00 96.81 99 LYS A N 1
ATOM 781 C CA . LYS A 1 99 ? 1.573 -5.962 -14.659 1.00 96.81 99 LYS A CA 1
ATOM 782 C C . LYS A 1 99 ? 2.728 -5.409 -15.500 1.00 96.81 99 LYS A C 1
ATOM 784 O O . LYS A 1 99 ? 3.216 -6.113 -16.380 1.00 96.81 99 LYS A O 1
ATOM 789 N N . VAL A 1 100 ? 3.151 -4.177 -15.237 1.00 95.94 100 VAL A N 1
ATOM 790 C CA . VAL A 1 100 ? 4.279 -3.513 -15.908 1.00 95.94 100 VAL A CA 1
ATOM 791 C C . VAL A 1 100 ? 5.600 -3.786 -15.171 1.00 95.94 100 VAL A C 1
ATOM 793 O O . VAL A 1 100 ? 6.667 -3.448 -15.671 1.00 95.94 100 VAL A O 1
ATOM 796 N N . GLY A 1 101 ? 5.557 -4.459 -14.016 1.00 97.06 101 GLY A N 1
ATOM 797 C CA . GLY A 1 101 ? 6.742 -4.789 -13.226 1.00 97.06 101 GLY A CA 1
ATOM 798 C C . GLY A 1 101 ? 7.174 -3.685 -12.261 1.00 97.06 101 GLY A C 1
ATOM 799 O O . GLY A 1 101 ? 8.310 -3.714 -11.803 1.00 97.06 101 GLY A O 1
ATOM 800 N N . GLN A 1 102 ? 6.295 -2.729 -11.961 1.00 98.00 102 GLN A N 1
ATOM 801 C CA . GLN A 1 102 ? 6.560 -1.631 -11.029 1.00 98.00 102 GLN A CA 1
ATOM 802 C C . GLN A 1 102 ? 6.027 -1.969 -9.641 1.00 98.00 102 GLN A C 1
ATOM 804 O O . GLN A 1 102 ? 4.930 -2.513 -9.536 1.00 98.00 102 GLN A O 1
ATOM 809 N N . THR A 1 103 ? 6.786 -1.631 -8.605 1.00 97.62 103 THR A N 1
ATOM 810 C CA . THR A 1 103 ? 6.368 -1.652 -7.198 1.00 97.62 103 THR A CA 1
ATOM 811 C C . THR A 1 103 ? 5.597 -0.383 -6.834 1.00 97.62 103 THR A C 1
ATOM 813 O O . THR A 1 103 ? 5.545 0.581 -7.602 1.00 97.62 103 THR A O 1
ATOM 816 N N . ALA A 1 104 ? 5.047 -0.337 -5.617 1.00 96.06 104 ALA A N 1
ATOM 817 C CA . ALA A 1 104 ? 4.416 0.876 -5.104 1.00 96.06 104 ALA A CA 1
ATOM 818 C C . ALA A 1 104 ? 5.394 2.065 -4.996 1.00 96.06 104 ALA A C 1
ATOM 820 O O . ALA A 1 104 ? 4.960 3.201 -5.142 1.00 96.06 104 ALA A O 1
ATOM 821 N N . PHE A 1 105 ? 6.694 1.818 -4.790 1.00 97.12 105 PHE A N 1
ATOM 822 C CA . PHE A 1 105 ? 7.728 2.861 -4.756 1.00 97.12 105 PHE A CA 1
ATOM 823 C C . PHE A 1 105 ? 7.994 3.458 -6.139 1.00 97.12 105 PHE A C 1
ATOM 825 O O . PHE A 1 105 ? 8.199 4.660 -6.257 1.00 97.12 105 PHE A O 1
ATOM 832 N N . ASP A 1 106 ? 7.947 2.631 -7.186 1.00 97.25 106 ASP A N 1
ATOM 833 C CA . ASP A 1 106 ? 8.222 3.061 -8.563 1.00 97.25 106 ASP A CA 1
ATOM 834 C C . ASP A 1 106 ? 7.123 3.967 -9.138 1.00 97.25 106 ASP A C 1
ATOM 836 O O . ASP A 1 106 ? 7.365 4.703 -10.093 1.00 97.25 106 ASP A O 1
ATOM 840 N N . VAL A 1 107 ? 5.904 3.881 -8.595 1.00 95.50 107 VAL A N 1
ATOM 841 C CA . VAL A 1 107 ? 4.749 4.700 -9.004 1.00 95.50 107 VAL A CA 1
ATOM 842 C C . VAL A 1 107 ? 4.399 5.791 -7.992 1.00 95.50 107 VAL A C 1
ATOM 844 O O . VAL A 1 107 ? 3.411 6.499 -8.202 1.00 95.50 107 VAL A O 1
ATOM 847 N N . ALA A 1 108 ? 5.158 5.888 -6.896 1.00 96.50 108 ALA A N 1
ATOM 848 C CA . ALA A 1 108 ? 4.889 6.798 -5.795 1.00 96.50 108 ALA A CA 1
ATOM 849 C C . ALA A 1 108 ? 5.030 8.262 -6.219 1.00 96.50 108 ALA A C 1
ATOM 851 O O . ALA A 1 108 ? 5.885 8.608 -7.034 1.00 96.50 108 ALA A O 1
ATOM 852 N N . ASP A 1 109 ? 4.215 9.116 -5.607 1.00 94.81 109 ASP A N 1
ATOM 853 C CA . ASP A 1 109 ? 4.446 10.555 -5.630 1.00 94.81 109 ASP A CA 1
ATOM 854 C C . ASP A 1 109 ? 5.816 10.891 -4.993 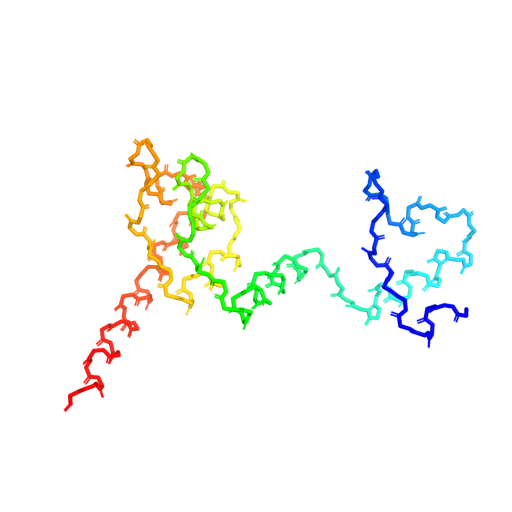1.00 94.81 109 ASP A C 1
ATOM 856 O O . ASP A 1 109 ? 6.266 10.218 -4.057 1.00 94.81 109 ASP A O 1
ATOM 860 N N . GLU A 1 110 ? 6.509 11.911 -5.503 1.00 92.75 110 GLU A N 1
ATOM 861 C CA . GLU A 1 110 ? 7.844 12.280 -5.011 1.00 92.75 110 GLU A CA 1
ATOM 862 C C . GLU A 1 110 ? 7.815 12.678 -3.527 1.00 92.75 110 GLU A C 1
ATOM 864 O O . GLU A 1 110 ? 8.740 12.340 -2.781 1.00 92.75 110 GLU A O 1
ATOM 869 N N . ASP A 1 111 ? 6.728 13.314 -3.078 1.00 92.25 111 ASP A N 1
ATOM 870 C CA .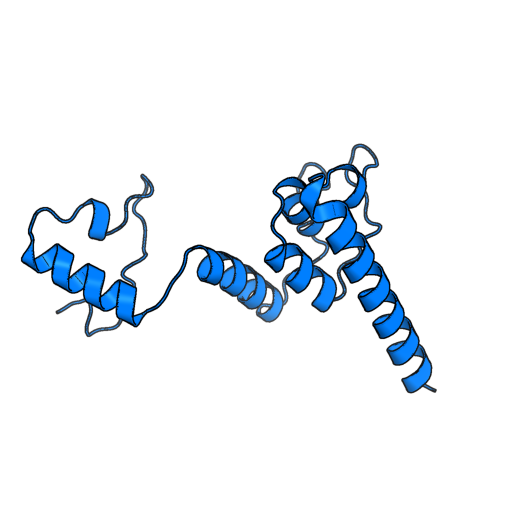 ASP A 1 111 ? 6.591 13.808 -1.709 1.00 92.25 111 ASP A CA 1
ATOM 871 C C . ASP A 1 111 ? 6.403 12.662 -0.698 1.00 92.25 111 ASP A C 1
ATOM 873 O O . ASP A 1 111 ? 6.827 12.767 0.457 1.00 92.25 111 ASP A O 1
ATOM 877 N N . ILE A 1 112 ? 5.828 11.527 -1.123 1.00 93.69 112 ILE A N 1
ATOM 878 C CA . ILE A 1 112 ? 5.561 10.380 -0.240 1.00 93.69 112 ILE A CA 1
ATOM 879 C C . ILE A 1 112 ? 6.683 9.333 -0.241 1.00 93.69 112 ILE A C 1
ATOM 881 O O . ILE A 1 112 ? 6.721 8.475 0.646 1.00 93.69 112 ILE A O 1
ATOM 885 N N . LEU A 1 113 ? 7.616 9.381 -1.196 1.00 94.38 113 LEU A N 1
ATOM 886 C CA . LEU A 1 113 ? 8.651 8.354 -1.352 1.00 94.38 113 LEU A CA 1
ATOM 887 C C . LEU A 1 113 ? 9.495 8.180 -0.078 1.00 94.38 113 LEU A C 1
ATOM 889 O O . LEU A 1 113 ? 9.648 7.064 0.423 1.00 94.38 113 LEU A O 1
ATOM 893 N N . GLY A 1 114 ? 9.970 9.287 0.504 1.00 95.44 114 GLY A N 1
ATOM 894 C CA . GLY A 1 114 ? 10.739 9.254 1.752 1.00 95.44 114 GLY A CA 1
ATOM 895 C C . GLY A 1 114 ? 9.937 8.679 2.924 1.00 95.44 114 GLY A C 1
ATOM 896 O O . GLY A 1 114 ? 10.457 7.898 3.724 1.00 95.44 114 GLY A O 1
ATOM 897 N N . TYR A 1 115 ? 8.642 8.992 2.989 1.00 95.19 115 TYR A N 1
ATOM 898 C CA . TYR A 1 115 ? 7.741 8.454 4.004 1.00 95.19 115 TYR A CA 1
ATOM 899 C C . TYR A 1 115 ? 7.518 6.940 3.843 1.00 95.19 115 TYR A C 1
ATOM 901 O O . TYR A 1 115 ? 7.564 6.193 4.825 1.00 95.19 115 TYR A O 1
ATOM 909 N N . LEU A 1 116 ? 7.344 6.452 2.610 1.00 94.88 116 LEU A N 1
ATOM 910 C CA . LEU A 1 116 ? 7.214 5.020 2.318 1.00 94.88 116 LEU A CA 1
ATOM 911 C C . LEU A 1 116 ? 8.467 4.229 2.708 1.00 94.88 116 LEU A C 1
ATOM 913 O O . LEU A 1 116 ? 8.348 3.133 3.263 1.00 94.88 116 LEU A O 1
ATOM 917 N N . GLU A 1 117 ? 9.664 4.780 2.491 1.00 95.69 117 GLU A N 1
ATOM 918 C CA . GLU A 1 117 ? 10.915 4.144 2.922 1.00 95.69 117 GLU A CA 1
ATOM 919 C C . GLU A 1 117 ? 10.994 4.003 4.449 1.00 95.69 117 GLU A C 1
ATOM 921 O O . GLU A 1 117 ? 11.457 2.984 4.974 1.00 95.69 117 GLU A O 1
ATOM 926 N N . GLU A 1 118 ? 10.541 5.015 5.194 1.00 96.19 118 GLU A N 1
ATOM 927 C CA . GLU A 1 118 ? 10.456 4.935 6.653 1.00 96.19 118 GLU A CA 1
ATOM 928 C C . GLU A 1 118 ? 9.470 3.857 7.109 1.00 96.19 118 GLU A C 1
ATOM 930 O O . GLU A 1 118 ? 9.764 3.091 8.036 1.00 96.19 118 GLU A O 1
ATOM 935 N N . LEU A 1 119 ? 8.310 3.774 6.457 1.00 95.19 119 LEU A N 1
ATOM 936 C CA . LEU A 1 119 ? 7.300 2.757 6.733 1.00 95.19 119 LEU A CA 1
ATOM 937 C C . LEU A 1 119 ? 7.828 1.340 6.458 1.00 95.19 119 LEU A C 1
ATOM 939 O O . LEU A 1 119 ? 7.666 0.457 7.304 1.00 95.19 119 LEU A O 1
ATOM 943 N N . GLN A 1 120 ? 8.541 1.125 5.352 1.00 95.06 120 GLN A N 1
ATOM 944 C CA . GLN A 1 120 ? 9.141 -0.172 5.020 1.00 95.06 120 GLN A CA 1
ATOM 945 C C . GLN A 1 120 ? 10.169 -0.614 6.068 1.00 95.06 120 GLN A C 1
ATOM 947 O O . GLN A 1 120 ? 10.166 -1.765 6.515 1.00 95.06 120 GLN A O 1
ATOM 952 N N . LYS A 1 121 ? 11.020 0.310 6.537 1.00 94.88 121 LYS A N 1
ATOM 953 C CA . LYS A 1 121 ? 11.975 0.041 7.628 1.00 94.88 121 LYS A CA 1
ATOM 954 C C . LYS A 1 121 ? 11.254 -0.389 8.908 1.00 94.88 121 LYS A C 1
ATOM 956 O O . LYS A 1 121 ? 11.665 -1.369 9.536 1.00 94.88 121 LYS A O 1
ATOM 961 N N . LYS A 1 122 ? 10.163 0.295 9.276 1.00 92.69 122 LYS A N 1
ATOM 962 C CA . LYS A 1 122 ? 9.335 -0.056 10.446 1.00 92.69 122 LYS A CA 1
ATOM 963 C C . LYS A 1 122 ? 8.703 -1.440 10.288 1.00 92.69 122 LYS A C 1
ATOM 965 O O . LYS A 1 122 ? 8.817 -2.259 11.199 1.00 92.69 122 LYS A O 1
ATOM 970 N N . GLN A 1 123 ? 8.114 -1.738 9.131 1.00 92.56 123 GLN A N 1
ATOM 971 C CA . GLN A 1 123 ? 7.497 -3.038 8.858 1.00 92.56 123 GLN A CA 1
ATOM 972 C C . GLN A 1 123 ? 8.514 -4.186 8.948 1.00 92.56 123 GLN A C 1
ATOM 974 O O . GLN A 1 123 ? 8.246 -5.219 9.566 1.00 92.56 123 GLN A O 1
ATOM 979 N N . ASN A 1 124 ? 9.711 -3.993 8.389 1.00 91.25 124 ASN A N 1
ATOM 980 C CA . ASN A 1 124 ? 10.797 -4.970 8.447 1.00 91.25 124 ASN A CA 1
ATOM 981 C C . ASN A 1 124 ? 11.275 -5.224 9.881 1.00 91.25 124 ASN A C 1
ATOM 983 O O . ASN A 1 124 ? 11.508 -6.376 10.255 1.00 91.25 124 ASN A O 1
ATOM 987 N N . LEU A 1 125 ? 11.366 -4.175 10.704 1.00 90.31 125 LEU A N 1
ATOM 988 C CA . LEU A 1 125 ? 11.694 -4.308 12.121 1.00 90.31 125 LEU A CA 1
ATOM 989 C C . LEU A 1 125 ? 10.616 -5.099 12.876 1.00 90.31 125 LEU A C 1
ATOM 991 O O . LEU A 1 125 ? 10.951 -6.013 13.626 1.00 90.31 125 LEU A O 1
ATOM 995 N N . VAL A 1 126 ? 9.333 -4.808 12.640 1.00 88.44 126 VAL A N 1
ATOM 996 C CA . VAL A 1 126 ? 8.211 -5.550 13.243 1.00 88.44 126 VAL A CA 1
ATOM 997 C C . VAL A 1 126 ? 8.258 -7.026 12.844 1.00 88.44 126 VAL A C 1
ATOM 999 O O . VAL A 1 126 ? 8.160 -7.895 13.708 1.00 88.44 126 VAL A O 1
ATOM 1002 N N . ARG A 1 127 ? 8.492 -7.331 11.560 1.00 85.50 127 ARG A N 1
ATOM 1003 C CA . ARG A 1 127 ? 8.664 -8.710 11.071 1.00 85.50 127 ARG A CA 1
ATOM 1004 C C . ARG A 1 127 ? 9.853 -9.412 11.733 1.00 85.50 127 ARG A C 1
ATOM 1006 O O . ARG A 1 127 ? 9.753 -10.596 12.050 1.00 85.50 127 ARG A O 1
ATOM 1013 N N . LEU A 1 128 ? 10.968 -8.712 11.948 1.00 86.62 128 LEU A N 1
ATOM 1014 C CA . LEU A 1 128 ? 12.150 -9.263 12.617 1.00 86.62 128 LEU A CA 1
ATOM 1015 C C . LEU A 1 128 ? 11.881 -9.556 14.099 1.00 86.62 128 LEU A C 1
ATOM 1017 O O . LEU A 1 128 ? 12.208 -10.641 14.574 1.00 86.62 128 LEU A O 1
ATOM 1021 N N . ILE A 1 129 ? 11.251 -8.623 14.816 1.00 85.25 129 ILE A N 1
ATOM 1022 C CA . ILE A 1 129 ? 10.880 -8.804 16.226 1.00 85.25 129 ILE A CA 1
ATOM 1023 C C . ILE A 1 129 ? 9.887 -9.962 16.364 1.00 85.25 129 ILE A C 1
ATOM 1025 O O . ILE A 1 129 ? 10.109 -10.849 17.180 1.00 85.25 129 ILE A O 1
ATOM 1029 N N . ALA A 1 130 ? 8.845 -10.011 15.527 1.00 81.50 130 ALA A N 1
ATOM 1030 C CA . ALA A 1 130 ? 7.863 -11.094 15.541 1.00 81.50 130 ALA A CA 1
ATOM 1031 C C . ALA A 1 130 ? 8.513 -12.468 15.309 1.00 81.50 130 ALA A C 1
ATOM 1033 O O . ALA A 1 130 ? 8.176 -13.427 15.996 1.00 81.50 130 ALA A O 1
ATOM 1034 N N . LYS A 1 131 ? 9.492 -12.560 14.398 1.00 80.69 131 LYS A N 1
ATOM 1035 C CA . LYS A 1 131 ? 10.282 -13.785 14.192 1.00 80.69 131 LYS A CA 1
ATOM 1036 C C . LYS A 1 131 ? 11.113 -14.161 15.420 1.00 80.69 131 LYS A C 1
ATOM 1038 O O . LYS A 1 131 ? 11.198 -15.339 15.738 1.00 80.69 131 LYS A O 1
ATOM 1043 N N . ASN A 1 132 ? 11.698 -13.183 16.109 1.00 76.38 132 ASN A N 1
ATOM 1044 C CA . ASN A 1 132 ? 12.544 -13.418 17.281 1.00 76.38 132 ASN A CA 1
ATOM 1045 C C . ASN A 1 132 ? 11.751 -13.730 18.562 1.00 76.38 132 ASN A C 1
ATOM 1047 O O . ASN A 1 132 ? 12.303 -14.347 19.460 1.00 76.38 132 ASN A O 1
ATOM 1051 N N . CYS A 1 133 ? 10.484 -13.318 18.661 1.00 66.44 133 CYS A N 1
ATOM 1052 C CA . CYS A 1 133 ? 9.615 -13.623 19.806 1.00 66.44 133 CYS A CA 1
ATOM 1053 C C . CYS A 1 133 ? 8.914 -14.992 19.713 1.00 66.44 133 CYS A C 1
ATOM 1055 O O . CYS A 1 133 ? 8.268 -15.402 20.674 1.00 66.44 133 CYS A O 1
ATOM 1057 N N . LEU A 1 134 ? 8.994 -15.675 18.567 1.00 55.75 134 LEU A N 1
ATOM 1058 C CA . LEU A 1 134 ? 8.399 -17.000 18.341 1.00 55.75 134 LEU A CA 1
ATOM 1059 C C . LEU A 1 134 ? 9.371 -18.169 18.624 1.00 55.75 134 LEU A C 1
ATOM 1061 O O . LEU A 1 134 ? 9.029 -19.318 18.343 1.00 55.75 134 LEU A O 1
ATOM 1065 N N . TYR A 1 135 ? 10.546 -17.885 19.195 1.00 42.22 135 TYR A N 1
ATOM 1066 C CA . TYR A 1 135 ? 11.545 -18.847 19.680 1.00 42.22 135 TYR A CA 1
ATOM 1067 C C . TYR A 1 135 ? 11.883 -18.564 21.145 1.00 42.22 135 TYR A C 1
ATOM 1069 O O . TYR A 1 135 ? 12.233 -19.536 21.850 1.00 42.22 135 TYR A O 1
#

Solvent-accessible surface area (backbone atoms only — not comparable to full-atom values): 7830 Å² total; per-residue (Å²): 125,57,62,90,71,70,52,71,70,84,51,57,53,99,87,64,48,32,62,62,79,70,49,86,45,72,73,55,42,54,53,48,50,55,48,48,67,71,60,66,68,46,72,68,53,48,55,50,46,49,54,52,50,42,46,75,71,66,51,69,64,67,49,59,52,98,64,33,42,28,58,51,31,55,21,27,43,70,52,34,62,68,54,40,49,55,44,45,76,68,66,40,70,72,81,54,48,26,75,89,68,43,33,26,75,76,52,31,28,80,86,40,45,68,55,51,55,53,51,51,54,52,44,52,49,52,55,50,49,57,58,63,72,75,112

Nearest PDB structures (foldseek):
  1n0q-assembly1_A  TM=8.361E-01  e=3.065E-04  unclassified
  3aji-assembly2_C  TM=6.061E-01  e=2.583E-04  Mus musculus
  7v0s-assembly1_J  TM=6.029E-01  e=4.838E-04  Homo sapiens
  6mof-assembly1_A  TM=5.565E-01  e=2.895E-04  synthetic construct
  3uxg-assembly1_A  TM=5.182E-01  e=7.211E-04  Homo sapiens

InterPro domains:
  IPR002110 Ankyrin repeat [PF12796] (49-108)
  IPR002110 Ankyrin repeat [PS50088] (67-99)
  IPR002110 Ankyrin repeat [SM00248] (15-63)
  IPR002110 Ankyrin repeat [SM00248] (67-96)
  IPR036770 Ankyrin repeat-containing domain superfamily [G3DSA:1.25.40.20] (1-39)
  IPR036770 Ankyrin repeat-containing domain superfamily [G3DSA:1.25.40.20] (46-132)
  IPR036770 Ankyrin repeat-containing domain superfamily [SSF48403] (1-109)
  IPR051226 Protein Phosphatase 1 Regulatory Subunit [PTHR24179] (51-127)

Secondary structure (DSSP, 8-state):
--GGGT--TT---TTS--TTTT--SHHHHHHHHHHHHHHT--HHHHHHHHHHHHHHTT--TT---TT---HHHHHHHTT-HHHHHHHHHTT--TT---TTS--TTTT--HHHHHHHHHHHHHHHHHHHHHHHTT-

Mean predicted aligned error: 13.85 Å

pLDDT: mean 77.59, std 16.68, range [42.22, 98.0]

Sequence (135 aa):
FLIGQGAHVGAVNSEGDTPLDIAEEEAMEELLQNEVNRQDFNDYLIQCNFFRLLIQAGYDVNIKDYDGWTPLHAAAHWGKEEACRILVDNLCDMEMVNKVGQTAFDVADEDILGYLEELQKKQNLVRLIAKNCLY

Organism: Neotoma lepida (NCBI:txid56216)

Radius of gyration: 19.58 Å; Cα contacts (8 Å, |Δi|>4): 130; chains: 1; bounding box: 50×47×36 Å

Foldseek 3Di:
DVVVVPDDQCDADPVRDTPLNPDPDPVSNVVSVVVCVVVVPDVLVVVLVVLVVCVVVVDDQCDQDPQGDGQLLVCQLVVPLSSNLSSLVVVYDQCGATPVRDGSLRNGDPVCNVVNVVSVVVSVVVVVVVVVVVD